Protein AF-A0A437K469-F1 (afdb_monomer_lite)

Radius of gyration: 25.73 Å; chains: 1; bounding box: 42×37×83 Å

Foldseek 3Di:
DDDDPVNCVVDDPVVNVVVVVVVVVVVLVVQLVVLVVVQVVCCVVPVPDRDDSVNRDDDPVVVVVVVVVVVVVVVVVVVLVVLCVDPVSVPPDPPPPDD

Sequence (99 aa):
MSLKPSEIYLLTPREFTLLLNAEREKHYDSYERQSHFIIMSENAKRAKRSIKASDLYKRPADEKAEAKLQEGVEKAQHASEWLAQFEQFSGKEVSDGRP

Organism: NCBI:txid2499688

Secondary structure (DSSP, 8-state):
----HHHHTTS-HHHHHHHHHHHHHHHHHHHHHHHHHHHHHHHHH-TT----HHHH---HHHHHHHHHHHHHHHHHHHHHHHHTTSGGGSS--------

pLDDT: mean 79.82, std 11.71, range [39.91, 92.69]

Structure (mmCIF, N/CA/C/O backbone):
data_AF-A0A437K469-F1
#
_entry.id   AF-A0A437K469-F1
#
loop_
_atom_site.group_PDB
_atom_site.id
_atom_site.type_symbol
_atom_site.label_atom_id
_atom_site.label_alt_id
_atom_site.label_comp_id
_atom_site.label_asym_id
_atom_site.label_entity_id
_atom_site.label_seq_id
_atom_site.pdbx_PDB_ins_code
_atom_site.Cartn_x
_atom_site.Cartn_y
_atom_site.Cartn_z
_atom_site.occupancy
_atom_site.B_iso_or_equiv
_atom_site.auth_seq_id
_atom_site.auth_comp_id
_atom_site.auth_asym_id
_atom_site.auth_atom_id
_atom_site.pdbx_PDB_model_num
ATOM 1 N N . MET A 1 1 ? -7.192 -4.486 -16.801 1.00 58.50 1 MET A N 1
ATOM 2 C CA . MET A 1 1 ? -7.680 -5.821 -17.186 1.00 58.50 1 MET A CA 1
ATOM 3 C C . MET A 1 1 ? -8.963 -5.573 -17.954 1.00 58.50 1 MET A C 1
ATOM 5 O O . MET A 1 1 ? -9.735 -4.718 -17.555 1.00 58.50 1 MET A O 1
ATOM 9 N N . SER A 1 2 ? -9.171 -6.219 -19.096 1.00 63.41 2 SER A N 1
ATOM 10 C CA . SER A 1 2 ? -10.456 -6.129 -19.798 1.00 63.41 2 SER A CA 1
ATOM 11 C C . SER A 1 2 ? -11.072 -7.514 -19.739 1.00 63.41 2 SER A C 1
ATOM 13 O O . SER A 1 2 ? -10.756 -8.364 -20.566 1.00 63.41 2 SER A O 1
ATOM 15 N N . LEU A 1 3 ? -11.850 -7.764 -18.684 1.00 74.12 3 LEU A N 1
ATOM 16 C CA . LEU A 1 3 ? -12.680 -8.962 -18.610 1.00 74.12 3 LEU A CA 1
ATOM 17 C C . LEU A 1 3 ? -13.820 -8.802 -19.608 1.00 74.12 3 LEU A C 1
ATOM 19 O O . LEU A 1 3 ? -14.453 -7.742 -19.681 1.00 74.12 3 LEU A O 1
ATOM 23 N N . LYS A 1 4 ? -14.084 -9.847 -20.388 1.00 82.06 4 LYS A N 1
ATOM 24 C CA . LYS A 1 4 ? -15.249 -9.850 -21.275 1.00 82.06 4 LYS A CA 1
ATOM 25 C C . LYS A 1 4 ? -16.515 -10.022 -20.430 1.00 82.06 4 LYS A C 1
ATOM 27 O O . LYS A 1 4 ? -16.472 -10.736 -19.430 1.00 82.06 4 LYS A O 1
ATOM 32 N N . PRO A 1 5 ? -17.667 -9.460 -20.838 1.00 77.38 5 PRO A N 1
ATOM 33 C CA . PRO A 1 5 ? -18.912 -9.597 -20.078 1.00 77.38 5 PRO A CA 1
ATOM 34 C C . PRO A 1 5 ? -19.274 -11.052 -19.740 1.00 77.38 5 PRO A C 1
ATOM 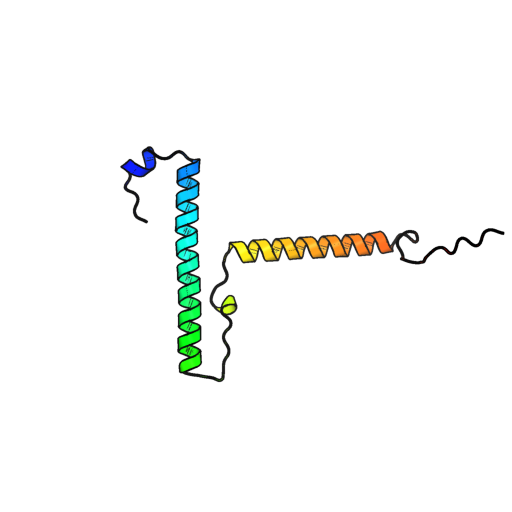36 O O . PRO A 1 5 ? -19.749 -11.329 -18.648 1.00 77.38 5 PRO A O 1
ATOM 39 N N . SER A 1 6 ? -18.968 -11.998 -20.632 1.00 80.94 6 SER A N 1
ATOM 40 C CA . SER A 1 6 ? -19.174 -13.437 -20.419 1.00 80.94 6 SER A CA 1
ATOM 41 C C . SER A 1 6 ? -18.373 -14.022 -19.252 1.00 80.94 6 SER A C 1
ATOM 43 O O . SER A 1 6 ? -18.836 -14.948 -18.601 1.00 80.94 6 SER A O 1
ATOM 45 N N . GLU A 1 7 ? -17.182 -13.492 -18.981 1.00 80.75 7 GLU A N 1
ATOM 46 C CA . GLU A 1 7 ? -16.300 -13.958 -17.904 1.00 80.75 7 GLU A CA 1
ATOM 47 C C . GLU A 1 7 ? -16.769 -13.437 -16.540 1.00 80.75 7 GLU A C 1
ATOM 49 O O . GLU A 1 7 ? -16.549 -14.086 -15.523 1.00 80.75 7 GLU A O 1
ATOM 54 N N . ILE A 1 8 ? -17.485 -12.306 -16.522 1.00 77.62 8 ILE A N 1
ATOM 55 C CA . ILE A 1 8 ? -18.047 -11.704 -15.305 1.00 77.62 8 ILE A CA 1
ATOM 56 C C . ILE A 1 8 ? -19.163 -12.581 -14.729 1.00 77.62 8 ILE A C 1
ATOM 58 O O . ILE A 1 8 ? -19.218 -12.786 -13.521 1.00 77.62 8 ILE A O 1
ATOM 62 N N . TYR A 1 9 ? -20.025 -13.140 -15.583 1.00 81.00 9 TYR A N 1
ATOM 63 C CA . TYR A 1 9 ? -21.145 -13.983 -15.144 1.00 81.00 9 TYR A CA 1
ATOM 64 C C . TYR A 1 9 ? -20.723 -15.367 -14.632 1.00 81.00 9 TYR A C 1
ATOM 66 O O . TYR A 1 9 ? -21.523 -16.042 -13.989 1.00 81.00 9 TYR A O 1
ATOM 74 N N . LEU A 1 10 ? -19.488 -15.792 -14.912 1.00 87.06 10 LEU A N 1
ATOM 75 C CA . LEU A 1 10 ? -18.930 -17.052 -14.414 1.00 87.06 10 LEU A CA 1
ATOM 76 C C . LEU A 1 10 ? -18.325 -16.916 -13.011 1.00 87.06 10 LEU A C 1
ATOM 78 O O . LEU A 1 10 ? -18.067 -17.925 -12.361 1.00 87.06 10 LEU A O 1
ATOM 82 N N . LEU A 1 11 ? -18.089 -15.686 -12.554 1.00 86.88 11 LEU A N 1
ATOM 83 C CA . LEU A 1 11 ? -17.459 -15.407 -11.272 1.00 86.88 11 LEU A CA 1
ATOM 84 C C . LEU A 1 11 ? -18.499 -15.325 -10.161 1.00 86.88 11 LEU A C 1
ATOM 86 O O . LEU A 1 11 ? -19.562 -14.716 -10.298 1.00 86.88 11 LEU A O 1
ATOM 90 N N . THR A 1 12 ? -18.147 -15.863 -9.000 1.00 91.38 12 THR A N 1
ATOM 91 C CA . THR A 1 12 ? -18.900 -15.573 -7.782 1.00 91.38 12 THR A CA 1
ATOM 92 C C . THR A 1 12 ? -18.703 -14.106 -7.372 1.00 91.38 12 THR A C 1
ATOM 94 O O . THR A 1 12 ? -17.656 -13.511 -7.656 1.00 91.38 12 THR A O 1
ATOM 97 N N . PRO A 1 13 ? -19.643 -13.499 -6.620 1.00 88.25 13 PRO A N 1
ATOM 98 C CA . PRO A 1 13 ? -19.479 -12.129 -6.124 1.00 88.25 13 PRO A CA 1
ATOM 99 C C . PRO A 1 13 ? -18.170 -11.915 -5.344 1.00 88.25 13 PRO A C 1
ATOM 101 O O . PRO A 1 13 ? -17.555 -10.847 -5.399 1.00 88.25 13 PRO A O 1
ATOM 104 N N . ARG A 1 14 ? -17.703 -12.949 -4.635 1.00 88.00 14 ARG A N 1
ATOM 105 C CA . ARG A 1 14 ? -16.444 -12.909 -3.886 1.00 88.00 14 ARG A CA 1
ATOM 106 C C . ARG A 1 14 ? -15.218 -12.917 -4.801 1.00 88.00 14 ARG A C 1
ATOM 108 O O . ARG A 1 14 ? -14.274 -12.177 -4.550 1.00 88.00 14 ARG A O 1
ATOM 115 N N . GLU A 1 15 ? -15.221 -13.718 -5.859 1.00 87.75 15 GLU A N 1
ATOM 116 C CA . GLU A 1 15 ? -14.109 -13.749 -6.818 1.00 87.75 15 GLU A CA 1
ATOM 117 C C . GLU A 1 15 ? -14.055 -12.464 -7.641 1.00 87.75 15 GLU A C 1
ATOM 119 O O . GLU A 1 15 ? -12.982 -11.898 -7.835 1.00 87.75 15 GLU A O 1
ATOM 124 N N . PHE A 1 16 ? -15.214 -11.944 -8.049 1.00 88.00 16 PHE A N 1
ATOM 125 C CA . PHE A 1 16 ? -15.303 -10.674 -8.760 1.00 88.00 16 PHE A CA 1
ATOM 126 C C . PHE A 1 16 ? -14.743 -9.509 -7.931 1.00 88.00 16 PHE A C 1
ATOM 128 O O . PHE A 1 16 ? -13.930 -8.724 -8.418 1.00 88.00 16 PHE A O 1
ATOM 135 N N . THR A 1 17 ? -15.116 -9.420 -6.650 1.00 89.19 17 THR A 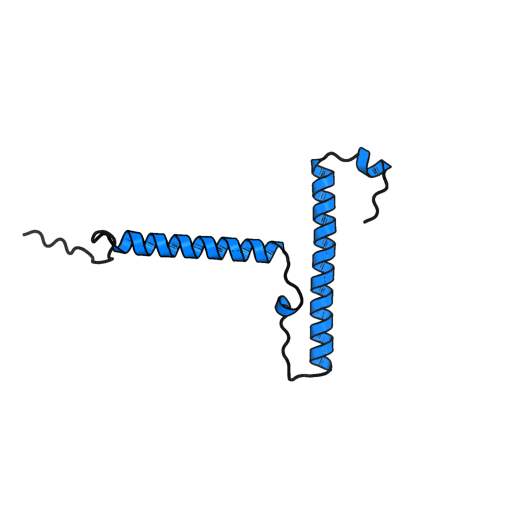N 1
ATOM 136 C CA . THR A 1 17 ? -14.573 -8.385 -5.753 1.00 89.19 17 THR A CA 1
ATOM 137 C C . THR A 1 17 ? -13.070 -8.544 -5.524 1.00 89.19 17 THR A C 1
ATOM 139 O O . THR A 1 17 ? -12.355 -7.543 -5.464 1.00 89.19 17 THR A O 1
ATOM 142 N N . LEU A 1 18 ? -12.564 -9.777 -5.443 1.00 89.06 18 LEU A N 1
ATOM 143 C CA . LEU A 1 18 ? -11.130 -10.045 -5.331 1.00 89.06 18 LEU A CA 1
ATOM 144 C C . LEU A 1 18 ? -10.370 -9.585 -6.582 1.00 89.06 18 LEU A C 1
ATOM 146 O O . LEU A 1 18 ? -9.342 -8.924 -6.453 1.00 89.06 18 LEU A O 1
ATOM 150 N N . LEU A 1 19 ? -10.901 -9.857 -7.777 1.00 89.44 19 LEU A N 1
ATOM 151 C CA . LEU A 1 19 ? -10.311 -9.408 -9.040 1.00 89.44 19 LEU A CA 1
ATOM 152 C C . LEU A 1 19 ? -10.293 -7.884 -9.165 1.00 89.44 19 LEU A C 1
ATOM 154 O O . LEU A 1 19 ? -9.259 -7.319 -9.512 1.00 89.44 19 LEU A O 1
ATOM 158 N N . LEU A 1 20 ? -11.394 -7.210 -8.820 1.00 88.94 20 LEU A N 1
ATOM 159 C CA . LEU A 1 20 ? -11.439 -5.746 -8.814 1.00 88.94 20 LEU A CA 1
ATOM 160 C C . LEU A 1 20 ? -10.411 -5.146 -7.850 1.00 88.94 20 LEU A C 1
ATOM 162 O O . LEU A 1 20 ? -9.742 -4.166 -8.179 1.00 88.94 20 LEU A O 1
ATOM 166 N N . ASN A 1 21 ? -10.259 -5.739 -6.665 1.00 89.50 21 ASN A N 1
ATOM 167 C CA . ASN A 1 21 ? -9.253 -5.299 -5.704 1.00 89.50 21 ASN A CA 1
ATOM 168 C C . ASN A 1 21 ? -7.831 -5.515 -6.235 1.00 89.50 21 ASN A C 1
ATOM 170 O O . ASN A 1 21 ? -7.007 -4.615 -6.104 1.00 89.50 21 ASN A O 1
ATOM 174 N N . ALA A 1 22 ? -7.554 -6.658 -6.865 1.00 89.19 22 ALA A N 1
ATOM 175 C CA . ALA A 1 22 ? -6.253 -6.948 -7.465 1.00 89.19 22 ALA A CA 1
ATOM 176 C C . ALA A 1 22 ? -5.922 -5.998 -8.628 1.00 89.19 22 ALA A C 1
ATOM 178 O O . ALA A 1 22 ? -4.784 -5.555 -8.776 1.00 89.19 22 ALA A O 1
ATOM 179 N N . GLU A 1 23 ? -6.914 -5.641 -9.443 1.00 89.75 23 GLU A N 1
ATOM 180 C CA . GLU A 1 23 ? -6.738 -4.660 -10.510 1.00 89.75 23 GLU A CA 1
ATOM 181 C C . GLU A 1 23 ? -6.439 -3.266 -9.956 1.00 89.75 23 GLU A C 1
ATOM 183 O O . GLU A 1 23 ? -5.503 -2.606 -10.412 1.00 89.75 23 GLU A O 1
ATOM 188 N N . ARG A 1 24 ? -7.181 -2.843 -8.930 1.00 89.50 24 ARG A N 1
ATOM 189 C CA . ARG A 1 24 ? -6.904 -1.591 -8.225 1.00 89.50 24 ARG A CA 1
ATOM 190 C C . ARG A 1 24 ? -5.487 -1.576 -7.645 1.00 89.50 24 ARG A C 1
ATOM 192 O O . ARG A 1 24 ? -4.794 -0.572 -7.777 1.00 89.50 24 ARG A O 1
ATOM 199 N N . GLU A 1 25 ? -5.040 -2.689 -7.074 1.00 88.69 25 GLU A N 1
ATOM 200 C CA . GLU A 1 25 ? -3.688 -2.824 -6.526 1.00 88.69 25 GLU A CA 1
ATOM 201 C C . GLU A 1 25 ? -2.610 -2.666 -7.600 1.00 88.69 25 GLU A C 1
ATOM 203 O O . GLU A 1 25 ? -1.660 -1.904 -7.435 1.00 88.69 25 GLU A O 1
ATOM 208 N N . LYS A 1 26 ? -2.817 -3.284 -8.765 1.00 90.94 26 LYS A N 1
ATOM 209 C CA . LYS A 1 26 ? -1.920 -3.135 -9.914 1.00 90.94 26 LYS A CA 1
ATOM 210 C C . LYS A 1 26 ? -1.780 -1.675 -10.362 1.00 90.94 26 LYS A C 1
ATOM 212 O O . LYS A 1 26 ? -0.709 -1.267 -10.817 1.00 90.94 26 LYS A O 1
ATOM 217 N N . HIS A 1 27 ? -2.849 -0.883 -10.270 1.00 91.12 27 HIS A N 1
ATOM 218 C CA . HIS A 1 27 ? -2.774 0.550 -10.554 1.00 91.12 27 HIS A CA 1
ATOM 219 C C . HIS A 1 27 ? -1.919 1.290 -9.524 1.00 91.12 27 HIS A C 1
ATOM 221 O O . HIS A 1 27 ? -1.100 2.122 -9.911 1.00 91.12 27 HIS A O 1
ATOM 227 N N . TYR A 1 28 ? -2.048 0.954 -8.241 1.00 91.94 28 TYR A N 1
ATOM 228 C CA . TYR A 1 28 ? -1.223 1.538 -7.184 1.00 91.94 28 TYR A CA 1
ATOM 229 C C . TYR A 1 28 ? 0.264 1.219 -7.366 1.00 91.94 28 TYR A C 1
ATOM 231 O O . TYR A 1 28 ? 1.078 2.140 -7.328 1.00 91.94 28 TYR A O 1
ATOM 239 N N . ASP A 1 29 ? 0.610 -0.026 -7.699 1.00 90.50 29 ASP A N 1
ATOM 240 C CA . ASP A 1 29 ? 1.992 -0.414 -8.014 1.00 90.50 29 ASP A CA 1
ATOM 241 C C . ASP A 1 29 ? 2.557 0.393 -9.200 1.00 90.50 29 ASP A C 1
ATOM 243 O O . ASP A 1 29 ? 3.733 0.767 -9.233 1.00 90.50 29 ASP A O 1
ATOM 247 N N . SER A 1 30 ? 1.715 0.696 -10.197 1.00 92.69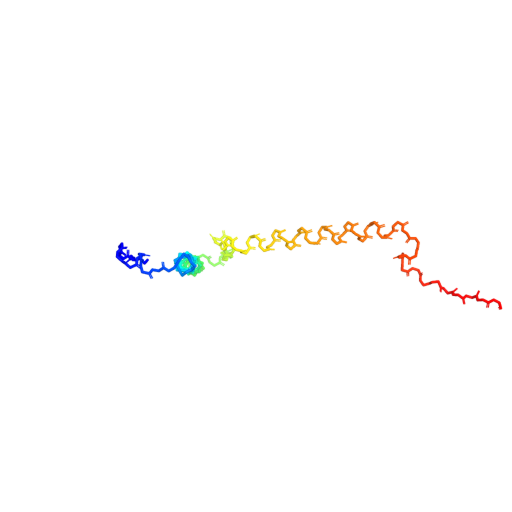 30 SER A N 1
ATOM 248 C CA . SER A 1 30 ? 2.109 1.540 -11.329 1.00 92.69 30 SER A CA 1
ATOM 249 C C . SER A 1 30 ? 2.401 2.977 -10.897 1.00 92.69 30 SER A C 1
ATOM 251 O O . SER A 1 30 ? 3.363 3.567 -11.393 1.00 92.69 30 SER A O 1
ATOM 253 N N . TYR A 1 31 ? 1.595 3.554 -10.005 1.00 91.94 31 TYR A N 1
ATOM 254 C CA . TYR A 1 31 ? 1.824 4.910 -9.500 1.00 91.94 31 TYR A CA 1
ATOM 255 C C . TYR A 1 31 ? 3.085 4.993 -8.640 1.00 91.94 31 TYR A C 1
ATOM 257 O O . TYR A 1 31 ? 3.873 5.923 -8.808 1.00 91.94 31 TYR A O 1
ATOM 265 N N . GLU A 1 32 ? 3.346 3.986 -7.807 1.00 89.31 32 GLU A N 1
ATOM 266 C CA . GLU A 1 32 ? 4.596 3.879 -7.047 1.00 89.31 32 GLU A CA 1
ATOM 267 C C . GLU A 1 32 ? 5.810 3.775 -7.975 1.00 89.31 32 GLU A C 1
ATOM 269 O O . GLU A 1 32 ? 6.804 4.483 -7.814 1.00 89.31 32 GLU A O 1
ATOM 274 N N . ARG A 1 33 ? 5.734 2.956 -9.030 1.00 91.56 33 ARG A N 1
ATOM 275 C CA . ARG A 1 33 ? 6.821 2.885 -10.014 1.00 91.56 33 ARG A CA 1
ATOM 276 C C . ARG A 1 33 ? 7.053 4.231 -10.710 1.00 91.56 33 ARG A C 1
ATOM 278 O O . ARG A 1 33 ? 8.203 4.606 -10.944 1.00 91.56 33 ARG A O 1
ATOM 285 N N . GLN A 1 34 ? 5.986 4.956 -11.047 1.00 91.81 34 GLN A N 1
ATOM 286 C CA . GLN A 1 34 ? 6.088 6.277 -11.672 1.00 91.81 34 GLN A CA 1
ATOM 287 C C . GLN A 1 34 ? 6.701 7.314 -10.729 1.00 91.81 34 GLN A C 1
ATOM 289 O O . GLN A 1 34 ? 7.564 8.078 -11.164 1.00 91.81 34 GLN A O 1
ATOM 294 N N . SER A 1 35 ? 6.327 7.317 -9.447 1.00 88.88 35 SER A N 1
ATOM 295 C CA . SER A 1 35 ? 6.905 8.238 -8.464 1.00 88.88 35 SER A CA 1
ATOM 296 C C . SER A 1 35 ? 8.412 8.015 -8.319 1.00 88.88 35 SER A C 1
ATOM 298 O O . SER A 1 35 ? 9.187 8.969 -8.396 1.00 88.88 35 SER A O 1
ATOM 300 N N . HIS A 1 36 ? 8.857 6.758 -8.243 1.00 88.62 36 HIS A N 1
ATOM 301 C CA . HIS A 1 36 ? 10.280 6.420 -8.225 1.00 88.62 36 HIS A CA 1
ATOM 302 C C . HIS A 1 36 ? 11.020 6.865 -9.488 1.00 88.62 36 HIS A C 1
ATOM 304 O O . HIS A 1 36 ? 12.123 7.408 -9.395 1.00 88.62 36 HIS A O 1
ATOM 310 N N . PHE A 1 37 ? 10.421 6.674 -10.666 1.00 90.25 37 PHE A N 1
ATOM 311 C CA . PHE A 1 37 ? 11.021 7.124 -11.921 1.00 90.25 37 PHE A CA 1
ATOM 312 C C . PHE A 1 37 ? 11.202 8.647 -11.951 1.00 90.25 37 PHE A C 1
ATOM 314 O O . PHE A 1 37 ? 12.263 9.137 -12.345 1.00 90.25 37 PHE A O 1
ATOM 321 N N . ILE A 1 38 ? 10.203 9.399 -11.480 1.00 88.06 38 ILE A N 1
ATOM 322 C CA . ILE A 1 38 ? 10.273 10.860 -11.383 1.00 88.06 38 ILE A CA 1
ATOM 323 C C . ILE A 1 38 ? 11.413 11.276 -10.452 1.00 88.06 38 ILE A C 1
ATOM 325 O O . ILE A 1 38 ? 12.245 12.084 -10.862 1.00 88.06 38 ILE A O 1
ATOM 329 N N . ILE A 1 39 ? 11.513 10.683 -9.258 1.00 87.62 39 ILE A N 1
ATOM 330 C CA . ILE A 1 39 ? 12.596 10.968 -8.300 1.00 87.62 39 ILE A CA 1
ATOM 331 C C . ILE A 1 39 ? 13.961 10.701 -8.923 1.00 87.62 39 ILE A C 1
ATOM 333 O O . ILE A 1 39 ? 14.856 11.534 -8.818 1.00 87.62 39 ILE A O 1
ATOM 337 N N . MET A 1 40 ? 14.126 9.566 -9.605 1.00 86.50 40 MET A N 1
ATOM 338 C CA . MET A 1 40 ? 15.375 9.238 -10.290 1.00 86.50 40 MET A CA 1
ATOM 339 C C . MET A 1 40 ? 15.717 10.292 -11.351 1.00 86.50 40 MET A C 1
ATOM 341 O O . MET A 1 40 ? 16.852 10.764 -11.417 1.00 86.50 40 MET A O 1
ATOM 345 N N . SER A 1 41 ? 14.727 10.697 -12.151 1.00 87.25 41 SER A N 1
ATOM 346 C CA . SER A 1 41 ? 14.909 11.699 -13.202 1.00 87.25 41 SER A CA 1
ATOM 347 C C . SER A 1 41 ? 15.236 13.092 -12.651 1.00 87.25 41 SER A C 1
ATOM 349 O O . SER A 1 41 ? 16.075 13.792 -13.217 1.00 87.25 41 SER A O 1
ATOM 351 N N . GLU A 1 42 ? 14.622 13.491 -11.535 1.00 84.06 42 GLU A N 1
ATOM 352 C CA . GLU A 1 42 ? 14.871 14.778 -10.885 1.00 84.06 42 GLU A CA 1
ATOM 353 C C . GLU A 1 42 ? 16.216 14.789 -10.164 1.00 84.06 42 GLU A C 1
ATOM 355 O O . GLU A 1 42 ? 16.970 15.747 -10.318 1.00 84.06 42 GLU A O 1
ATOM 360 N N . ASN A 1 43 ? 16.583 13.702 -9.481 1.00 83.19 43 ASN A N 1
ATOM 361 C CA . ASN A 1 43 ? 17.904 13.556 -8.870 1.00 83.19 43 ASN A CA 1
ATOM 362 C C . ASN A 1 43 ? 19.023 13.654 -9.917 1.00 83.19 43 ASN A C 1
ATOM 364 O O . ASN A 1 43 ? 20.040 14.300 -9.666 1.00 83.19 43 ASN A O 1
ATOM 368 N N . ALA A 1 44 ? 18.819 13.074 -11.105 1.00 82.19 44 ALA A N 1
ATOM 369 C CA . ALA A 1 44 ? 19.764 13.176 -12.216 1.00 82.19 44 ALA A CA 1
ATOM 370 C C . ALA A 1 44 ? 19.886 14.609 -12.773 1.00 82.19 44 ALA A C 1
ATOM 372 O O . ALA A 1 44 ? 20.962 15.009 -13.212 1.00 82.19 44 ALA A O 1
ATOM 373 N N . LYS A 1 45 ? 18.804 15.401 -12.750 1.00 81.50 45 LYS A N 1
ATOM 374 C CA . LYS A 1 45 ? 18.786 16.787 -13.257 1.00 81.50 45 LYS A CA 1
ATOM 375 C C . LYS A 1 45 ? 19.237 17.821 -12.223 1.00 81.50 45 LYS A C 1
ATOM 377 O O . LYS A 1 45 ? 19.819 18.841 -12.590 1.00 81.50 45 LYS A O 1
ATOM 382 N N . ARG A 1 46 ? 18.900 17.628 -10.946 1.00 68.94 46 ARG A N 1
ATOM 383 C CA . ARG A 1 46 ? 19.055 18.612 -9.865 1.00 68.94 46 ARG A CA 1
ATOM 384 C C . ARG A 1 46 ? 19.349 17.907 -8.537 1.00 68.94 46 ARG A C 1
ATOM 386 O O . ARG A 1 46 ? 18.454 17.675 -7.735 1.00 68.94 46 ARG A O 1
ATOM 393 N N . ALA A 1 47 ? 20.629 17.701 -8.232 1.00 68.50 47 ALA A N 1
ATOM 394 C CA . ALA A 1 47 ? 21.083 17.041 -6.998 1.00 68.50 47 ALA A CA 1
ATOM 395 C C . ALA A 1 47 ? 20.696 17.746 -5.672 1.00 68.50 47 ALA A C 1
ATOM 397 O O . ALA A 1 47 ? 20.915 17.200 -4.597 1.00 68.50 47 ALA A O 1
ATOM 398 N N . LYS A 1 48 ? 20.155 18.975 -5.713 1.00 67.75 48 LYS A N 1
ATOM 399 C CA . LYS A 1 48 ? 19.913 19.803 -4.516 1.00 67.75 48 LYS A CA 1
ATOM 400 C C . LYS A 1 48 ? 18.532 19.630 -3.869 1.00 67.75 48 LYS A C 1
ATOM 402 O O . LYS A 1 48 ? 18.335 20.159 -2.780 1.00 67.75 48 LYS A O 1
ATOM 407 N N . ARG A 1 49 ? 17.568 18.955 -4.508 1.00 67.56 49 ARG A N 1
ATOM 408 C CA . ARG A 1 49 ? 16.228 18.733 -3.931 1.00 67.56 49 ARG A CA 1
ATOM 409 C C . ARG A 1 49 ? 15.955 17.241 -3.810 1.00 67.56 49 ARG A C 1
ATOM 411 O O . ARG A 1 49 ? 15.710 16.583 -4.812 1.00 67.56 49 ARG A O 1
ATOM 418 N N . SER A 1 50 ? 15.974 16.729 -2.584 1.00 70.25 50 SER A N 1
ATOM 419 C CA . SER A 1 50 ? 15.512 15.378 -2.283 1.00 70.25 50 SER A CA 1
ATOM 420 C C . SER A 1 50 ? 13.985 15.374 -2.203 1.00 70.25 50 SER A C 1
ATOM 422 O O . SER A 1 50 ? 13.395 15.857 -1.241 1.00 70.25 50 SER A O 1
ATOM 424 N N . ILE A 1 51 ? 13.335 14.848 -3.238 1.00 79.38 51 ILE A N 1
ATOM 425 C CA . ILE A 1 51 ? 11.894 14.578 -3.222 1.00 79.38 51 ILE A CA 1
ATOM 426 C C . ILE A 1 51 ? 11.703 13.174 -2.645 1.00 79.38 51 ILE A C 1
ATOM 428 O O . ILE A 1 51 ? 12.328 12.225 -3.128 1.00 79.38 51 ILE A O 1
ATOM 432 N N . LYS A 1 52 ? 10.871 13.023 -1.609 1.00 80.69 52 LYS A N 1
ATOM 433 C CA . LYS A 1 52 ? 10.539 11.696 -1.074 1.00 80.69 52 LYS A CA 1
ATOM 434 C C . LYS A 1 52 ? 9.436 11.060 -1.918 1.00 80.69 52 LYS A C 1
ATOM 436 O O . LYS A 1 52 ? 8.545 11.743 -2.411 1.00 80.69 52 LYS A O 1
ATOM 441 N N . ALA A 1 53 ? 9.456 9.734 -2.045 1.00 78.00 53 AL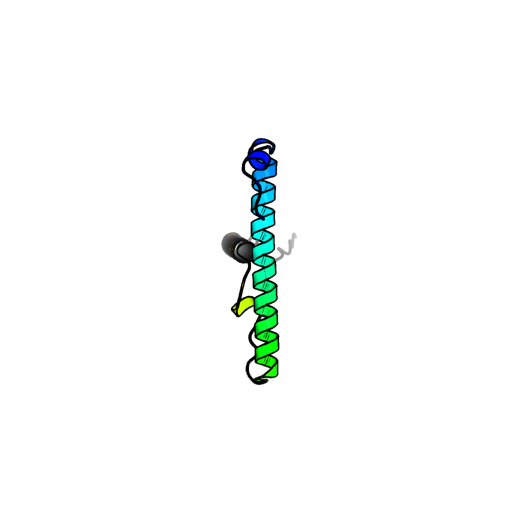A A N 1
ATOM 442 C CA . ALA A 1 53 ? 8.422 9.004 -2.787 1.00 78.00 53 ALA A CA 1
ATOM 443 C C . ALA A 1 53 ? 7.026 9.189 -2.184 1.00 78.00 53 ALA A C 1
ATOM 445 O O . ALA A 1 53 ? 6.064 9.379 -2.924 1.00 78.00 53 ALA A O 1
ATOM 446 N N . SER A 1 54 ? 6.959 9.261 -0.853 1.00 79.62 54 SER A N 1
ATOM 447 C CA . SER A 1 54 ? 5.747 9.567 -0.093 1.00 79.62 54 SER A CA 1
ATOM 448 C C . SER A 1 54 ? 5.154 10.947 -0.380 1.00 79.62 54 SER A C 1
ATOM 450 O O . SER A 1 54 ? 3.987 11.160 -0.080 1.00 79.62 54 SER A O 1
ATOM 452 N N . ASP A 1 55 ? 5.937 11.890 -0.911 1.00 81.75 55 ASP A N 1
ATOM 453 C CA . ASP A 1 55 ? 5.439 13.231 -1.243 1.00 81.75 55 ASP A CA 1
ATOM 454 C C . ASP A 1 55 ? 4.754 13.242 -2.618 1.00 81.75 55 ASP A C 1
ATOM 456 O O . ASP A 1 55 ? 3.924 14.103 -2.896 1.00 81.75 55 ASP A O 1
ATOM 460 N N . LEU A 1 56 ? 5.107 12.290 -3.489 1.00 85.12 56 LEU A N 1
ATOM 461 C CA . LEU A 1 56 ? 4.556 12.166 -4.839 1.00 85.12 56 LEU A CA 1
ATOM 462 C C . LEU A 1 56 ? 3.327 11.262 -4.877 1.00 85.12 56 LEU A C 1
ATOM 464 O O . LEU A 1 56 ? 2.370 11.550 -5.592 1.00 85.12 56 LEU A O 1
ATOM 468 N N . TYR A 1 57 ? 3.373 10.148 -4.151 1.00 87.94 57 TYR A N 1
ATOM 469 C CA . TYR A 1 57 ? 2.273 9.200 -4.094 1.00 87.94 57 TYR A CA 1
ATOM 470 C C . TYR A 1 57 ? 2.301 8.420 -2.778 1.00 87.94 57 TYR A C 1
ATOM 472 O O . TYR A 1 57 ? 3.338 7.876 -2.393 1.00 87.94 57 TYR A O 1
ATOM 480 N N . LYS A 1 58 ? 1.142 8.331 -2.121 1.00 86.81 58 LYS A N 1
ATOM 481 C CA . LYS A 1 58 ? 0.882 7.419 -1.004 1.00 86.81 58 LYS A CA 1
ATOM 482 C C . LYS A 1 58 ? -0.271 6.500 -1.368 1.00 86.81 58 LYS A C 1
ATOM 484 O O . LYS A 1 58 ? -1.248 6.927 -1.987 1.00 86.81 58 LYS A O 1
ATOM 489 N N . ARG A 1 59 ? -0.173 5.232 -0.972 1.00 86.94 59 ARG A N 1
ATOM 490 C CA . ARG A 1 59 ? -1.253 4.274 -1.186 1.00 86.94 59 ARG A CA 1
ATOM 491 C C . ARG A 1 59 ? -2.415 4.611 -0.240 1.00 86.94 59 ARG A C 1
ATOM 493 O O . ARG A 1 59 ? -2.190 4.780 0.957 1.00 86.94 59 ARG A O 1
ATOM 500 N N . PRO A 1 60 ? -3.676 4.609 -0.709 1.00 83.94 60 PRO A N 1
ATOM 501 C CA . PRO A 1 60 ? -4.828 4.898 0.155 1.00 83.94 60 PRO A CA 1
ATOM 502 C C . PRO A 1 60 ? -5.012 3.919 1.327 1.00 83.94 60 PRO A C 1
ATOM 504 O O . PRO A 1 60 ? -5.697 4.224 2.303 1.00 83.94 60 PRO A O 1
ATOM 507 N N . ALA A 1 61 ? -4.459 2.705 1.221 1.00 76.94 61 ALA A N 1
ATOM 508 C CA . ALA A 1 61 ? -4.450 1.739 2.317 1.00 76.94 61 ALA A CA 1
ATOM 509 C C . ALA A 1 61 ? -3.548 2.201 3.472 1.00 76.94 61 ALA A C 1
ATOM 511 O O . ALA A 1 61 ? -3.934 2.057 4.633 1.00 76.94 61 ALA A O 1
ATOM 512 N N . ASP A 1 62 ? -2.410 2.811 3.147 1.00 74.06 62 ASP A N 1
ATOM 513 C CA . ASP A 1 62 ? -1.425 3.265 4.125 1.00 74.06 62 ASP A CA 1
ATOM 514 C C . ASP A 1 62 ? -1.954 4.472 4.898 1.00 74.06 62 ASP A C 1
ATOM 516 O O . AS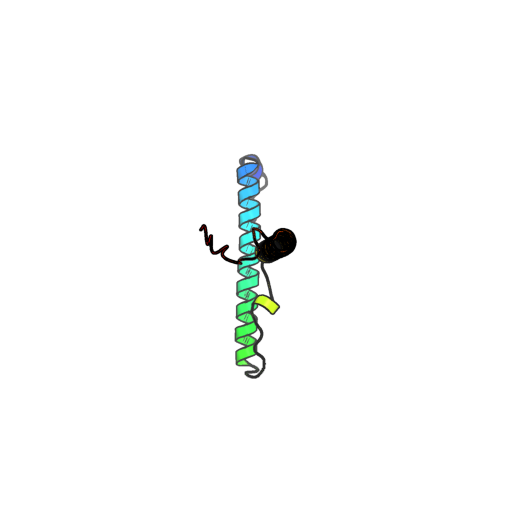P A 1 62 ? -1.862 4.490 6.119 1.00 74.06 62 ASP A O 1
ATOM 520 N N . GLU A 1 63 ? -2.634 5.410 4.230 1.00 72.56 63 GLU A N 1
ATOM 521 C CA . GLU A 1 63 ? -3.270 6.563 4.893 1.00 72.56 63 GLU A CA 1
ATOM 522 C C . GLU A 1 63 ? -4.318 6.133 5.929 1.00 72.56 63 GLU A C 1
ATOM 524 O O . GLU A 1 63 ? -4.397 6.678 7.030 1.00 72.56 63 GLU A O 1
ATOM 529 N N . LYS A 1 64 ? -5.117 5.108 5.605 1.00 74.50 64 LYS A N 1
ATOM 530 C CA . LYS A 1 64 ? -6.114 4.560 6.537 1.00 74.50 64 LYS A CA 1
ATOM 531 C C . LYS A 1 64 ? -5.470 3.824 7.707 1.00 74.50 64 LYS A C 1
ATOM 533 O O . LYS A 1 64 ? -6.042 3.819 8.797 1.00 74.50 64 LYS A O 1
ATOM 538 N N . ALA A 1 65 ? -4.337 3.164 7.484 1.00 73.81 65 ALA A N 1
ATOM 539 C CA . ALA A 1 65 ? -3.588 2.504 8.545 1.00 73.81 65 ALA A CA 1
ATOM 540 C C . ALA A 1 65 ? -2.933 3.533 9.480 1.00 73.81 65 ALA A C 1
ATOM 542 O O . ALA A 1 65 ? -3.052 3.394 10.695 1.00 73.81 65 ALA A O 1
ATOM 543 N N . GLU A 1 66 ? -2.332 4.589 8.924 1.00 74.62 66 GLU A N 1
ATOM 544 C CA . GLU A 1 66 ? -1.729 5.705 9.666 1.00 74.62 66 GLU A CA 1
ATOM 545 C C . GLU A 1 66 ? -2.774 6.396 10.553 1.00 74.62 66 GLU A C 1
ATOM 547 O O . GLU A 1 66 ? -2.578 6.511 11.761 1.00 74.62 66 GLU A O 1
ATOM 552 N N . ALA A 1 67 ? -3.939 6.737 9.990 1.00 77.44 67 ALA A N 1
ATOM 553 C CA . ALA A 1 67 ? -5.030 7.367 10.733 1.00 77.44 67 ALA A CA 1
ATOM 554 C C . ALA A 1 67 ? -5.541 6.496 11.895 1.00 77.44 67 ALA A C 1
ATOM 556 O O . ALA A 1 67 ? -5.756 6.991 13.000 1.00 77.44 67 ALA A O 1
ATOM 557 N N . LYS A 1 68 ? -5.693 5.182 11.677 1.00 82.06 68 LYS A N 1
ATOM 558 C CA . LYS A 1 68 ? -6.097 4.243 12.739 1.00 82.06 68 LYS A CA 1
ATOM 559 C C . LYS A 1 68 ? -5.045 4.104 13.834 1.00 82.06 68 LYS A C 1
ATOM 561 O O . LYS A 1 68 ? -5.397 3.948 15.001 1.00 82.06 68 LYS A O 1
ATOM 566 N N . LEU A 1 69 ? -3.767 4.112 13.464 1.00 81.25 69 LEU A N 1
ATOM 567 C CA . LEU A 1 69 ? -2.670 4.043 14.424 1.00 81.25 69 LEU A CA 1
ATOM 568 C C . LEU A 1 69 ? -2.668 5.298 15.300 1.00 81.25 69 LEU A C 1
ATOM 570 O O . LEU A 1 69 ? -2.571 5.190 16.519 1.00 81.25 69 LEU A O 1
ATOM 574 N N . GLN A 1 70 ? -2.863 6.462 14.687 1.00 84.69 70 GLN A N 1
ATOM 575 C CA . GLN A 1 70 ? -2.930 7.746 15.375 1.00 84.69 70 GLN A CA 1
ATOM 576 C C . GLN A 1 70 ? -4.114 7.810 16.351 1.00 84.69 70 GLN A C 1
ATOM 578 O O . GLN A 1 70 ? -3.921 8.138 17.518 1.00 84.69 70 GLN A O 1
ATOM 583 N N . GLU A 1 71 ? -5.293 7.343 15.933 1.00 87.62 71 GLU A N 1
ATOM 584 C CA . GLU A 1 71 ? -6.461 7.192 16.813 1.00 87.62 71 GLU A CA 1
ATOM 585 C C . GLU A 1 71 ? -6.181 6.234 17.993 1.00 87.62 71 GLU A C 1
ATOM 587 O O . GLU A 1 71 ? -6.628 6.456 19.119 1.00 87.62 71 GLU A O 1
ATOM 592 N N . GLY A 1 72 ? -5.422 5.158 17.761 1.00 86.00 72 GLY A N 1
ATOM 593 C CA . GLY A 1 72 ? -4.995 4.232 18.812 1.00 86.00 72 GLY A CA 1
ATOM 594 C C . GLY A 1 72 ? -4.047 4.872 19.829 1.00 86.00 72 GLY A C 1
ATOM 595 O O . GLY A 1 72 ? -4.187 4.640 21.031 1.00 86.00 72 GLY A O 1
ATOM 596 N N . VAL A 1 73 ? -3.114 5.704 19.361 1.00 88.38 73 VAL A N 1
ATOM 597 C CA . VAL A 1 73 ? -2.182 6.451 20.218 1.00 88.38 73 VAL A CA 1
ATOM 598 C C . VAL A 1 73 ? -2.928 7.480 21.062 1.00 88.38 73 VAL A C 1
ATOM 600 O O . VAL A 1 73 ? -2.700 7.539 22.267 1.00 88.38 73 VAL A O 1
ATOM 603 N N . GLU A 1 74 ? -3.857 8.231 20.474 1.00 89.38 74 GLU A N 1
ATOM 604 C CA . GLU A 1 74 ? -4.678 9.212 21.198 1.00 89.38 74 GLU A CA 1
ATOM 605 C C . GLU A 1 74 ? -5.525 8.548 22.290 1.00 89.38 74 GLU A C 1
ATOM 607 O O . GLU A 1 74 ? -5.570 9.017 23.427 1.00 89.38 74 GLU A O 1
ATOM 612 N N . LYS A 1 75 ? -6.134 7.392 21.992 1.00 89.75 75 LYS A N 1
ATOM 613 C CA . LYS A 1 75 ? -6.866 6.602 22.995 1.00 89.75 75 LYS A CA 1
ATOM 614 C C . LYS A 1 75 ? -5.961 6.118 24.124 1.00 89.75 75 LYS A C 1
ATOM 616 O O . LYS A 1 75 ? -6.374 6.143 25.281 1.00 89.75 75 LYS A O 1
ATOM 621 N N . ALA A 1 76 ? -4.743 5.682 23.807 1.00 86.50 76 ALA 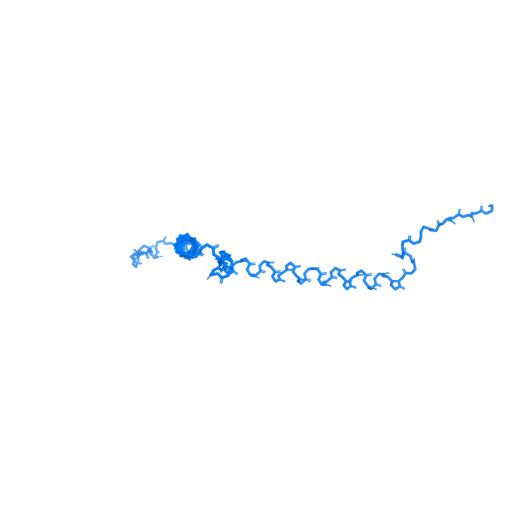A N 1
ATOM 622 C CA . ALA A 1 76 ? -3.775 5.249 24.810 1.00 86.50 76 ALA A CA 1
ATOM 623 C C . ALA A 1 76 ? -3.299 6.417 25.690 1.00 86.50 76 ALA A C 1
ATOM 625 O O . ALA A 1 76 ? -3.192 6.255 26.904 1.00 86.50 76 ALA A O 1
ATOM 626 N N . GLN A 1 77 ? -3.076 7.595 25.100 1.00 87.62 77 GLN A N 1
ATOM 627 C CA . GLN A 1 77 ? -2.733 8.815 25.833 1.00 87.62 77 GLN A CA 1
ATOM 628 C C . GLN A 1 77 ? -3.861 9.212 26.783 1.00 87.62 77 GLN A C 1
ATOM 630 O O . GLN A 1 77 ? -3.624 9.309 27.984 1.00 87.62 77 GLN A O 1
ATOM 635 N N . HIS A 1 78 ? -5.099 9.297 26.297 1.00 88.25 78 HIS A N 1
ATOM 636 C CA . HIS A 1 78 ? -6.250 9.588 27.149 1.00 88.25 78 HIS A CA 1
ATOM 637 C C . HIS A 1 78 ? -6.459 8.555 28.259 1.00 88.25 78 HIS A C 1
ATOM 639 O O . HIS A 1 78 ? -6.766 8.920 29.392 1.00 88.25 78 HIS A O 1
ATOM 645 N N . ALA A 1 79 ? -6.262 7.267 27.969 1.00 85.56 79 ALA A N 1
ATOM 646 C CA . ALA A 1 79 ? -6.319 6.232 28.994 1.00 85.56 79 ALA A CA 1
ATOM 647 C C . ALA A 1 79 ? -5.217 6.421 30.048 1.00 85.56 79 ALA A C 1
ATOM 649 O O . ALA A 1 79 ? -5.487 6.282 31.237 1.00 85.56 79 ALA A O 1
ATOM 650 N N . SER A 1 80 ? -3.996 6.777 29.636 1.00 82.62 80 SER A N 1
ATOM 651 C CA . SER A 1 80 ? -2.890 7.045 30.562 1.00 82.62 80 SER A CA 1
ATOM 652 C C . SER A 1 80 ? -3.136 8.283 31.429 1.00 82.62 80 SER A C 1
ATOM 654 O O . SER A 1 80 ? -2.897 8.241 32.633 1.00 82.62 80 SER A O 1
ATOM 656 N N . GLU A 1 81 ? -3.691 9.351 30.853 1.00 85.56 81 GLU A N 1
ATOM 657 C CA . GLU A 1 81 ? -4.065 10.576 31.564 1.00 85.56 81 GLU A CA 1
ATOM 658 C C . GLU A 1 81 ? -5.194 10.323 32.566 1.00 85.56 81 GLU A C 1
ATOM 660 O O . GLU A 1 81 ? -5.162 10.837 33.682 1.00 85.56 81 GLU A O 1
ATOM 665 N N . TRP A 1 82 ? -6.175 9.500 32.190 1.00 83.75 82 TRP A N 1
ATOM 666 C CA . TRP A 1 82 ? -7.256 9.084 33.078 1.00 83.75 82 TRP A CA 1
ATOM 667 C C . TRP A 1 82 ? -6.743 8.209 34.227 1.00 83.75 82 TRP A C 1
ATOM 669 O O . TRP A 1 82 ? -7.086 8.446 35.383 1.00 83.75 82 TRP A O 1
ATOM 679 N N . LEU A 1 83 ? -5.871 7.239 33.940 1.00 81.25 83 LEU A N 1
ATOM 680 C CA . LEU A 1 83 ? -5.266 6.383 34.963 1.00 81.25 83 LEU A CA 1
ATOM 681 C C . LEU A 1 83 ? -4.371 7.173 35.926 1.00 81.25 83 LEU A C 1
ATOM 683 O O . LEU A 1 83 ? -4.353 6.872 37.117 1.00 81.25 83 LEU A O 1
ATOM 687 N N . ALA A 1 84 ? -3.694 8.220 35.450 1.00 79.94 84 ALA A N 1
ATOM 688 C CA . ALA A 1 84 ? -2.865 9.093 36.279 1.00 79.94 84 ALA A CA 1
ATOM 689 C C . ALA A 1 84 ? -3.658 9.872 37.350 1.00 79.94 84 ALA A C 1
ATOM 691 O O . ALA A 1 84 ? -3.060 10.372 38.302 1.00 79.94 84 ALA A O 1
ATOM 692 N N . GLN A 1 85 ? -4.990 9.955 37.235 1.00 79.75 85 GLN A N 1
ATOM 693 C CA . GLN A 1 85 ? -5.858 10.553 38.260 1.00 79.75 85 GLN A CA 1
ATOM 694 C C . GLN A 1 85 ? -5.999 9.669 39.508 1.00 79.75 85 GLN A C 1
ATOM 696 O O . GLN A 1 85 ? -6.408 10.151 40.563 1.00 79.75 85 GLN A O 1
ATOM 701 N N . PHE A 1 86 ? -5.659 8.384 39.406 1.00 81.38 86 PHE A N 1
ATOM 702 C CA . PHE A 1 86 ? -5.752 7.428 40.500 1.00 81.38 86 PHE A CA 1
ATOM 703 C C . PHE A 1 86 ? -4.361 7.179 41.097 1.00 81.38 86 PHE A C 1
ATOM 705 O O . PHE A 1 86 ? -3.451 6.711 40.412 1.00 81.38 86 PHE A O 1
ATOM 712 N N . GLU A 1 87 ? -4.193 7.430 42.402 1.00 67.06 87 GLU A N 1
ATOM 713 C CA . GLU A 1 87 ? -2.899 7.265 43.094 1.00 67.06 87 GLU A CA 1
ATOM 714 C C . GLU A 1 87 ? -2.308 5.852 42.942 1.00 67.06 87 GLU A C 1
ATOM 716 O O . GLU A 1 87 ? -1.091 5.694 42.859 1.00 67.06 87 GLU A O 1
ATOM 721 N N . GLN A 1 88 ? -3.169 4.841 42.809 1.00 66.06 88 GLN A N 1
ATOM 722 C CA . GLN A 1 88 ? -2.818 3.427 42.664 1.00 66.06 88 GLN A CA 1
ATOM 723 C C . GLN A 1 88 ? -2.086 3.092 41.349 1.00 66.06 88 GLN A C 1
ATOM 725 O O . GLN A 1 88 ? -1.404 2.074 41.268 1.00 66.06 88 GLN A O 1
ATOM 730 N N . PHE A 1 89 ? -2.200 3.951 40.332 1.00 59.00 89 PHE A N 1
ATOM 731 C CA . PHE A 1 89 ? -1.561 3.785 39.021 1.00 59.00 89 PHE A CA 1
ATOM 732 C C . PHE A 1 89 ? -0.486 4.851 38.753 1.00 59.00 89 PHE A C 1
ATOM 734 O O . PHE A 1 89 ? 0.091 4.893 37.670 1.00 59.00 89 PHE A O 1
ATOM 741 N N . SER A 1 90 ? -0.170 5.686 39.752 1.00 60.72 90 SER A N 1
ATOM 742 C CA . SER A 1 90 ? 0.785 6.801 39.646 1.00 60.72 90 SER A CA 1
ATOM 743 C C . SER A 1 90 ? 2.266 6.384 39.619 1.00 60.72 90 SER A C 1
ATOM 745 O O . SER A 1 90 ? 3.149 7.240 39.607 1.00 60.72 90 SER A O 1
ATOM 747 N N . GLY A 1 91 ? 2.566 5.081 39.628 1.00 61.50 91 GLY A N 1
ATOM 748 C CA . GLY A 1 91 ? 3.939 4.564 39.611 1.00 61.50 91 GLY A CA 1
ATOM 749 C C . GLY A 1 91 ? 4.730 4.815 40.900 1.00 61.50 91 GLY A C 1
ATOM 750 O O . GLY A 1 91 ? 5.921 4.517 40.949 1.00 61.50 91 GLY A O 1
ATOM 751 N N . LYS A 1 92 ? 4.096 5.333 41.959 1.00 57.72 92 LYS A N 1
ATOM 752 C CA . LYS A 1 92 ? 4.679 5.312 43.301 1.00 57.72 92 LYS A CA 1
ATOM 753 C C . LYS A 1 92 ? 4.580 3.889 43.834 1.00 57.72 92 LYS A C 1
ATOM 755 O O . LYS A 1 92 ? 3.499 3.454 44.221 1.00 57.72 92 LYS A O 1
ATOM 760 N N . GLU A 1 93 ? 5.698 3.165 43.833 1.00 56.28 93 GLU A N 1
ATOM 761 C CA . GLU A 1 93 ? 5.816 1.939 44.617 1.00 56.28 93 GLU A CA 1
ATOM 762 C C . GLU A 1 93 ? 5.440 2.266 46.062 1.00 56.28 93 GLU A C 1
ATOM 764 O O . GLU A 1 93 ? 6.111 3.046 46.743 1.00 56.28 93 GLU A O 1
ATOM 769 N N . VAL A 1 94 ? 4.316 1.713 46.512 1.00 54.78 94 VAL A N 1
ATOM 770 C CA . VAL A 1 94 ? 3.955 1.722 47.921 1.00 54.78 94 VAL A CA 1
ATOM 771 C C . VAL A 1 94 ? 4.965 0.801 48.588 1.00 54.78 94 VAL A C 1
ATOM 773 O O . VAL A 1 94 ? 4.853 -0.421 48.524 1.00 54.78 94 VAL A O 1
ATOM 776 N N . SER A 1 95 ? 6.002 1.389 49.184 1.00 54.22 95 SER A N 1
ATOM 777 C CA . SER A 1 95 ? 6.805 0.703 50.181 1.00 54.22 95 SER A CA 1
ATOM 778 C C . SER A 1 95 ? 5.864 0.389 51.343 1.00 54.22 95 SER A C 1
ATOM 780 O O . SER A 1 95 ? 5.613 1.247 52.192 1.00 54.22 95 SER A O 1
ATOM 782 N N . ASP A 1 96 ? 5.299 -0.815 51.351 1.00 48.19 96 ASP A N 1
ATOM 783 C CA . ASP A 1 96 ? 4.573 -1.360 52.491 1.00 48.19 96 ASP A CA 1
ATOM 784 C C . ASP A 1 96 ? 5.568 -1.580 53.644 1.00 48.19 96 ASP A C 1
ATOM 786 O O . ASP A 1 96 ? 6.036 -2.683 53.922 1.00 48.19 96 ASP A O 1
ATOM 790 N N . GLY A 1 97 ? 5.927 -0.488 54.318 1.00 51.97 97 GLY A N 1
ATOM 791 C CA . GLY A 1 97 ? 6.484 -0.512 55.659 1.00 51.97 97 GLY A CA 1
ATOM 792 C C . GLY A 1 97 ? 5.359 -0.853 56.622 1.00 51.97 97 GLY A C 1
ATOM 793 O O . GLY A 1 97 ? 4.654 0.033 57.104 1.00 51.97 97 GLY A O 1
ATOM 794 N N . ARG A 1 98 ? 5.168 -2.146 56.882 1.00 39.91 98 ARG A N 1
ATOM 795 C CA . ARG A 1 98 ? 4.356 -2.609 58.008 1.00 39.91 98 ARG A CA 1
ATOM 796 C C . ARG A 1 98 ? 5.242 -2.643 59.264 1.00 39.91 98 ARG A C 1
ATOM 798 O O . ARG A 1 98 ? 6.377 -3.105 59.141 1.00 39.91 98 ARG A O 1
ATOM 805 N N . PRO A 1 99 ? 4.778 -2.146 60.427 1.00 50.38 99 PRO A N 1
ATOM 806 C CA . PRO A 1 99 ? 5.459 -2.391 61.697 1.00 50.38 99 PRO A CA 1
ATOM 807 C C . PRO A 1 99 ? 5.492 -3.884 62.046 1.00 50.38 99 PRO A C 1
ATOM 809 O O . PRO A 1 99 ? 4.587 -4.624 61.587 1.00 50.38 99 PRO A O 1
#